Protein AF-A0A9C7UWC1-F1 (afdb_monomer)

Mean predicted aligned error: 8.3 Å

Solvent-accessible surface area (backbone atoms only — not comparable to full-atom values): 4082 Å² total; per-residue (Å²): 131,88,80,77,77,74,69,74,81,71,72,50,74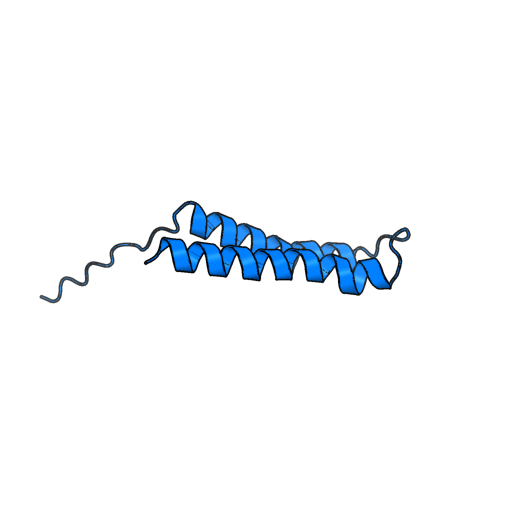,69,48,50,51,47,52,53,34,48,44,42,36,71,46,48,32,53,50,53,48,71,68,53,58,90,86,56,54,70,65,45,52,72,46,50,51,46,44,54,32,49,54,50,42,54,52,48,51,54,52,52,53,62,75,71,110

Sequence (69 aa):
MMTENSESREFGRSGWILVGVIVLAFVVSPLLIYLNPPYLPFKFAYLILPLIPALLLGGVAVWSAQKRV

Foldseek 3Di:
DPPPPPPVPDQPPLNVQLVVLVCQQPPVLVVCVVVPDVPDDPCCSPPVSNVVSVVVNVVSVVVVVVVVD

Secondary structure (DSSP, 8-state):
------------HHHHHHHHHHHIIIIIHHHHHHT--TTS-HHIIIIIHHHHHHHHHHHHHHHHHHTT-

Radius of gyration: 17.29 Å; Cα contacts (8 Å, |Δi|>4): 32; chains: 1; bounding b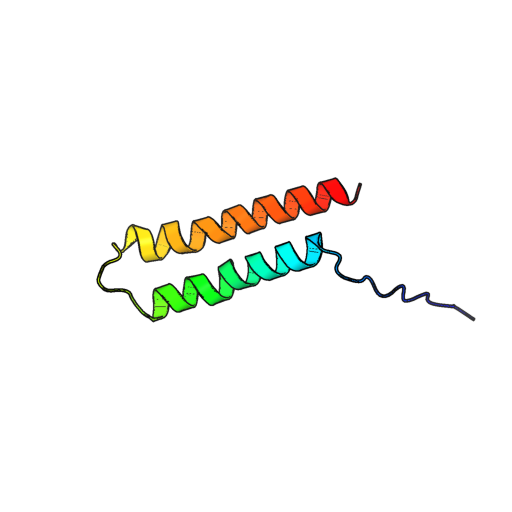ox: 47×28×40 Å

pLDDT: mean 82.73, std 12.95, range [52.34, 96.44]

Structure (mmCIF, N/CA/C/O backbone):
data_AF-A0A9C7UWC1-F1
#
_entry.id   AF-A0A9C7UWC1-F1
#
loop_
_atom_site.group_PDB
_atom_site.id
_atom_site.type_symbol
_atom_site.label_atom_id
_atom_site.label_alt_id
_atom_site.label_comp_id
_atom_site.label_asym_id
_atom_site.label_entity_id
_atom_site.label_seq_id
_atom_site.pdbx_PDB_ins_code
_atom_site.Cartn_x
_atom_site.Cartn_y
_atom_site.Cartn_z
_atom_site.occupancy
_atom_site.B_iso_or_equiv
_atom_site.auth_seq_id
_atom_site.auth_comp_id
_atom_site.auth_asym_id
_atom_site.auth_atom_id
_atom_site.pdbx_PDB_model_num
ATOM 1 N N . MET A 1 1 ? -32.698 -22.437 21.325 1.00 57.81 1 MET A N 1
ATOM 2 C CA . MET A 1 1 ? -32.420 -22.077 19.920 1.00 57.81 1 MET A CA 1
ATOM 3 C C . MET A 1 1 ? -31.372 -20.981 19.959 1.00 57.81 1 MET A C 1
ATOM 5 O O . MET A 1 1 ? -31.674 -19.910 20.462 1.00 57.81 1 MET A O 1
ATOM 9 N N . MET A 1 2 ? -30.128 -21.284 19.581 1.00 54.69 2 MET A N 1
ATOM 10 C CA . MET A 1 2 ? -29.056 -20.290 19.516 1.00 54.69 2 MET A CA 1
ATOM 11 C C . MET A 1 2 ? -29.360 -19.406 18.304 1.00 54.69 2 MET A C 1
ATOM 13 O O . MET A 1 2 ? -29.083 -19.798 17.175 1.00 54.69 2 MET A O 1
ATOM 17 N N . THR A 1 3 ? -30.032 -18.274 18.507 1.00 58.50 3 THR A N 1
ATOM 18 C CA . THR A 1 3 ? -30.132 -17.249 17.466 1.00 58.50 3 THR A CA 1
ATOM 19 C C . THR A 1 3 ? -28.749 -16.632 17.346 1.00 58.50 3 THR A C 1
ATOM 21 O O . THR A 1 3 ? -28.429 -15.655 18.022 1.00 58.50 3 THR A O 1
ATOM 24 N N . GLU A 1 4 ? -27.894 -17.269 16.552 1.00 60.34 4 GLU A N 1
ATOM 25 C CA . GLU A 1 4 ? -26.690 -16.639 16.043 1.00 60.34 4 GLU A CA 1
ATOM 26 C C . GLU A 1 4 ? -27.170 -15.459 15.199 1.00 60.34 4 GLU A C 1
ATOM 28 O O . GLU A 1 4 ? -27.590 -15.611 14.055 1.00 60.34 4 GLU A O 1
ATOM 33 N N . ASN A 1 5 ? -27.221 -14.278 15.820 1.00 57.28 5 ASN A N 1
ATOM 34 C CA . ASN A 1 5 ? -27.320 -13.026 15.097 1.00 57.28 5 ASN A CA 1
ATOM 35 C C . ASN A 1 5 ? -26.015 -12.914 14.314 1.00 57.28 5 ASN A C 1
ATOM 37 O O . ASN A 1 5 ? -25.027 -12.354 14.790 1.00 57.28 5 ASN A O 1
ATOM 41 N N . SER A 1 6 ? -26.004 -13.473 13.107 1.00 56.28 6 SER A N 1
ATOM 42 C CA . SER A 1 6 ? -25.105 -13.031 12.061 1.00 56.28 6 SER A CA 1
ATOM 43 C C . SER A 1 6 ? -25.526 -11.604 11.709 1.00 56.28 6 SER A C 1
ATOM 45 O O . SER A 1 6 ? -26.132 -11.368 10.666 1.00 56.28 6 SER A O 1
ATOM 47 N N . GLU A 1 7 ? -25.272 -10.645 12.605 1.00 54.38 7 GLU A N 1
ATOM 48 C CA . GLU A 1 7 ? -25.164 -9.254 12.200 1.00 54.38 7 GLU A CA 1
ATOM 49 C C . GLU A 1 7 ? -24.086 -9.262 11.130 1.00 54.38 7 GLU A C 1
ATOM 51 O O . GLU A 1 7 ? -22.892 -9.419 11.408 1.00 54.38 7 GLU A O 1
ATOM 56 N N . SER A 1 8 ? -24.531 -9.243 9.879 1.00 56.47 8 SER A N 1
ATOM 57 C CA . SER A 1 8 ? -23.688 -9.096 8.716 1.00 56.47 8 SER A CA 1
ATOM 58 C C . SER A 1 8 ? -22.831 -7.875 8.991 1.00 56.47 8 SER A C 1
ATOM 60 O O . SER A 1 8 ? -23.332 -6.753 8.985 1.00 56.47 8 SER A O 1
ATOM 62 N N . ARG A 1 9 ? -21.559 -8.102 9.333 1.00 64.69 9 ARG A N 1
ATOM 63 C CA . ARG A 1 9 ? -20.579 -7.049 9.586 1.00 64.69 9 ARG A CA 1
ATOM 64 C C . ARG A 1 9 ? -20.344 -6.332 8.263 1.00 64.69 9 ARG A C 1
ATOM 66 O O . ARG A 1 9 ? -19.381 -6.630 7.561 1.00 64.69 9 ARG A O 1
ATOM 73 N N . GLU A 1 10 ? -21.255 -5.446 7.886 1.00 69.00 10 GLU A N 1
ATOM 74 C CA . GLU A 1 10 ? -21.125 -4.665 6.671 1.00 69.00 10 GLU A CA 1
ATOM 75 C C . GLU A 1 10 ? -19.855 -3.825 6.776 1.00 69.00 10 GLU A C 1
ATOM 77 O O . GLU A 1 10 ? -19.598 -3.133 7.769 1.00 69.00 10 GLU A O 1
ATOM 82 N N . PHE A 1 11 ? -19.020 -3.907 5.742 1.00 69.88 11 PHE A N 1
ATOM 83 C CA . PHE A 1 11 ? -17.865 -3.037 5.625 1.00 69.88 11 PHE A CA 1
ATOM 84 C C . PHE A 1 11 ? -18.374 -1.613 5.390 1.00 69.88 11 PHE A C 1
ATOM 86 O O . PHE A 1 11 ? -18.723 -1.232 4.276 1.00 69.88 11 PHE A O 1
ATOM 93 N N . GLY A 1 12 ? -18.414 -0.809 6.455 1.00 80.94 12 GLY A N 1
ATOM 94 C CA . GLY A 1 12 ? -18.672 0.625 6.346 1.00 80.94 12 GLY A CA 1
ATOM 95 C C . GLY A 1 12 ? -17.614 1.334 5.487 1.00 80.94 12 GLY A C 1
ATOM 96 O O . GLY A 1 12 ? -16.622 0.738 5.062 1.00 80.94 12 GLY A O 1
ATOM 97 N N . ARG A 1 13 ? -17.771 2.646 5.267 1.00 84.38 13 ARG A N 1
ATOM 98 C CA . ARG A 1 13 ? -16.866 3.457 4.420 1.00 84.38 13 ARG A CA 1
ATOM 99 C C . ARG A 1 13 ? -15.373 3.248 4.734 1.00 84.38 13 ARG A C 1
ATOM 101 O O . ARG A 1 13 ? -14.565 3.181 3.817 1.00 84.38 13 ARG A O 1
ATOM 108 N N . SER A 1 14 ? -15.012 3.097 6.009 1.00 84.12 14 SER A N 1
ATOM 109 C CA . SER A 1 14 ? -13.639 2.800 6.447 1.00 84.12 14 SER A CA 1
ATOM 110 C C . SER A 1 14 ? -13.099 1.471 5.911 1.00 84.12 14 SER A C 1
ATOM 112 O O . SER A 1 14 ? -11.943 1.386 5.510 1.00 84.12 14 SER A O 1
ATOM 114 N N . GLY A 1 15 ? -13.956 0.452 5.872 1.00 86.94 15 GLY A N 1
ATOM 115 C CA . GLY A 1 15 ? -13.655 -0.865 5.331 1.00 86.94 15 GLY A CA 1
ATOM 116 C C . GLY A 1 15 ? -13.351 -0.831 3.841 1.00 86.94 15 GLY A C 1
ATOM 117 O O . GLY A 1 15 ? -12.335 -1.354 3.397 1.00 86.94 15 GLY A O 1
ATOM 118 N N . TRP A 1 16 ? -14.189 -0.130 3.081 1.00 91.88 16 TRP A N 1
ATOM 119 C CA . TRP A 1 16 ? -13.982 0.057 1.647 1.00 91.88 16 TRP A CA 1
ATOM 120 C C . TRP A 1 16 ? -12.719 0.856 1.314 1.00 91.88 16 TRP A C 1
ATOM 122 O O . TRP A 1 16 ? -12.039 0.526 0.345 1.00 91.88 16 TRP A O 1
ATOM 132 N N . ILE A 1 17 ? -12.356 1.856 2.129 1.00 92.38 17 ILE A N 1
ATOM 133 C CA . ILE A 1 17 ? -11.083 2.579 1.970 1.00 92.38 17 ILE A CA 1
ATOM 134 C C . ILE A 1 17 ? -9.906 1.612 2.129 1.00 92.38 17 ILE A C 1
ATOM 136 O O . ILE A 1 17 ? -9.019 1.599 1.279 1.00 92.38 17 ILE A O 1
ATOM 140 N N . LEU A 1 18 ? -9.914 0.771 3.171 1.00 91.44 18 LEU A N 1
ATOM 141 C CA . LEU A 1 18 ? -8.861 -0.223 3.390 1.00 91.44 18 LEU A CA 1
ATOM 142 C C . LEU A 1 18 ? -8.740 -1.184 2.203 1.00 91.44 18 LEU A C 1
ATOM 144 O O . LEU A 1 18 ? -7.640 -1.391 1.701 1.00 91.44 18 LEU A O 1
ATOM 148 N N . VAL A 1 19 ? -9.865 -1.714 1.716 1.00 93.38 19 VAL A N 1
ATOM 149 C CA . VAL A 1 19 ? -9.893 -2.581 0.529 1.00 93.38 19 VAL A CA 1
ATOM 150 C C . VAL A 1 19 ? -9.304 -1.867 -0.68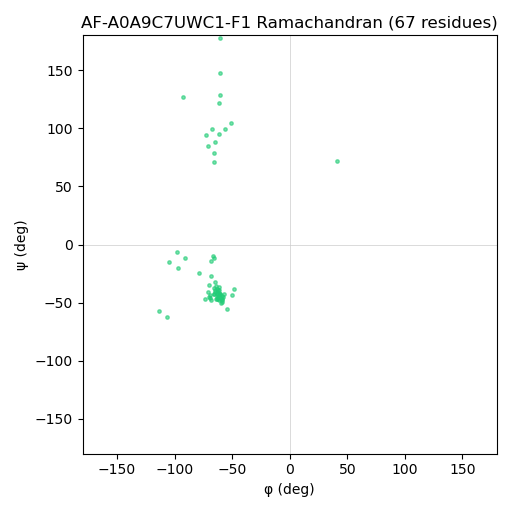9 1.00 93.38 19 VAL A C 1
ATOM 152 O O . VAL A 1 19 ? -8.461 -2.435 -1.379 1.00 93.38 19 VAL A O 1
ATOM 155 N N . GLY A 1 20 ? -9.675 -0.605 -0.926 1.00 94.31 20 GLY A N 1
ATOM 156 C CA . GLY A 1 20 ? -9.104 0.197 -2.009 1.00 94.31 20 GLY A CA 1
ATOM 157 C C . GLY A 1 20 ? -7.581 0.316 -1.912 1.00 94.31 20 GLY A C 1
ATOM 158 O O . GLY A 1 20 ? -6.880 0.133 -2.905 1.00 94.31 20 GLY A O 1
ATOM 159 N N . VAL A 1 21 ? -7.046 0.540 -0.709 1.00 95.50 21 VAL A N 1
ATOM 160 C CA . VAL A 1 21 ? -5.594 0.643 -0.502 1.00 95.50 21 VAL A CA 1
ATOM 161 C C . VAL A 1 21 ? -4.897 -0.714 -0.680 1.00 95.50 21 VAL A C 1
ATOM 163 O O . VAL A 1 21 ? -3.803 -0.767 -1.238 1.00 95.50 21 VAL A O 1
ATOM 166 N N . ILE A 1 22 ? -5.540 -1.821 -0.292 1.00 94.50 22 ILE A N 1
ATOM 167 C CA . ILE A 1 22 ? -5.033 -3.182 -0.548 1.00 94.50 22 ILE A CA 1
ATOM 168 C C . ILE A 1 22 ? -4.893 -3.411 -2.056 1.00 94.50 22 ILE A C 1
ATOM 170 O O . ILE A 1 22 ? -3.847 -3.870 -2.514 1.00 94.50 22 ILE A O 1
ATOM 174 N N . VAL A 1 23 ? -5.903 -3.038 -2.845 1.00 96.44 23 VAL A N 1
ATOM 175 C CA . VAL A 1 23 ? -5.847 -3.151 -4.311 1.00 96.44 23 VAL A CA 1
ATOM 176 C C . VAL A 1 23 ? -4.713 -2.297 -4.887 1.00 96.44 23 VAL A C 1
ATOM 178 O O . VAL A 1 23 ? -3.969 -2.765 -5.750 1.00 96.44 23 VAL A O 1
ATOM 181 N N . LEU A 1 24 ? -4.509 -1.078 -4.378 1.00 94.25 24 LEU A N 1
ATOM 182 C CA . LEU A 1 24 ? -3.371 -0.249 -4.787 1.00 94.25 24 LEU A CA 1
ATOM 183 C C . LEU A 1 24 ? -2.021 -0.919 -4.480 1.00 94.25 24 LEU A C 1
ATOM 185 O O . LEU A 1 24 ? -1.120 -0.902 -5.321 1.00 94.25 24 LEU A O 1
ATOM 189 N N . ALA A 1 25 ? -1.889 -1.531 -3.302 1.00 95.00 25 ALA A N 1
ATOM 190 C CA . ALA A 1 25 ? -0.652 -2.161 -2.849 1.00 95.00 25 ALA A CA 1
ATOM 191 C C . ALA A 1 25 ? -0.298 -3.429 -3.629 1.00 95.00 25 ALA A C 1
ATOM 193 O O . ALA A 1 25 ? 0.850 -3.594 -4.032 1.00 95.00 25 ALA A O 1
ATOM 194 N N . PHE A 1 26 ? -1.273 -4.314 -3.838 1.00 93.56 26 PHE A N 1
ATOM 195 C CA . PHE A 1 26 ? -1.022 -5.668 -4.337 1.00 93.56 26 PHE A CA 1
ATOM 196 C C . PHE A 1 26 ? -1.396 -5.879 -5.802 1.00 93.56 26 PHE A C 1
ATOM 198 O O . PHE A 1 26 ? -0.972 -6.869 -6.388 1.00 93.56 26 PHE A O 1
ATOM 205 N N . VAL A 1 27 ? -2.168 -4.974 -6.407 1.00 95.31 27 VAL A N 1
ATOM 206 C CA . VAL A 1 27 ? -2.560 -5.086 -7.819 1.00 95.31 27 VAL A CA 1
ATOM 207 C C . VAL A 1 27 ? -1.926 -3.969 -8.629 1.00 95.31 27 VAL A C 1
ATOM 209 O O . VAL A 1 27 ? -1.173 -4.242 -9.558 1.00 95.31 27 VAL A O 1
ATOM 212 N N . VAL A 1 28 ? -2.168 -2.710 -8.257 1.00 93.06 28 VAL A N 1
ATOM 213 C CA . VAL A 1 28 ? -1.715 -1.566 -9.064 1.00 93.06 28 VAL A CA 1
ATOM 214 C C . VAL A 1 28 ? -0.196 -1.433 -9.048 1.00 93.06 28 VAL A C 1
ATOM 216 O O . VAL A 1 28 ? 0.404 -1.318 -10.112 1.00 93.06 28 VAL A O 1
ATOM 219 N N . SER A 1 29 ? 0.441 -1.492 -7.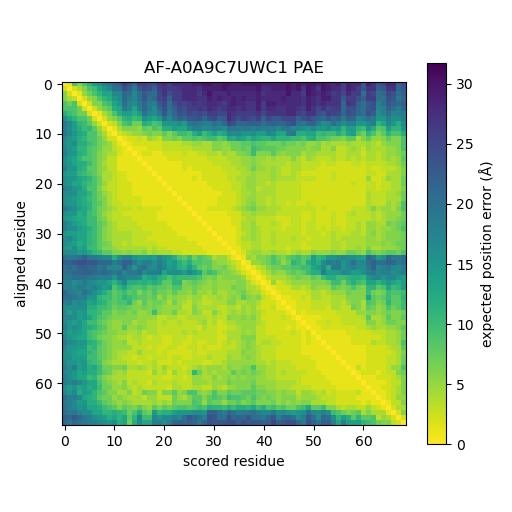875 1.00 92.38 29 SER A N 1
ATOM 220 C CA . SER A 1 29 ? 1.903 -1.384 -7.790 1.00 92.38 29 SER A CA 1
ATOM 221 C C . SER A 1 29 ? 2.624 -2.499 -8.577 1.00 92.38 29 SER A C 1
ATOM 223 O O . SER A 1 29 ? 3.428 -2.166 -9.453 1.00 92.38 29 SER A O 1
ATOM 225 N N . PRO A 1 30 ? 2.292 -3.797 -8.407 1.00 89.38 30 PRO A N 1
ATOM 226 C CA . PRO A 1 30 ? 2.898 -4.858 -9.213 1.00 89.38 30 PRO A CA 1
ATOM 227 C C . PRO A 1 30 ? 2.587 -4.752 -10.706 1.00 89.38 30 PRO A C 1
ATOM 229 O O . PRO A 1 30 ? 3.473 -4.998 -11.520 1.00 89.38 30 PRO A O 1
ATOM 232 N N . LEU A 1 31 ? 1.367 -4.355 -11.084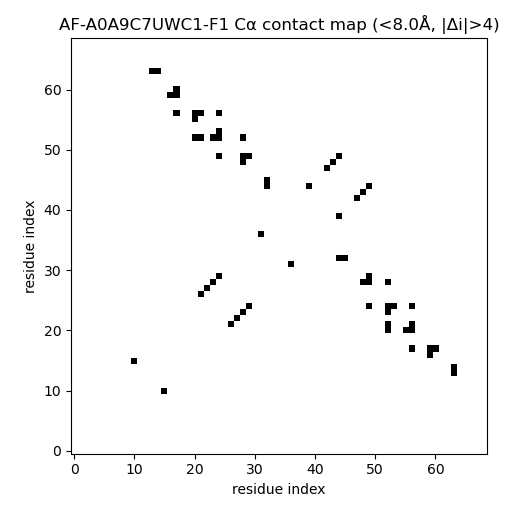 1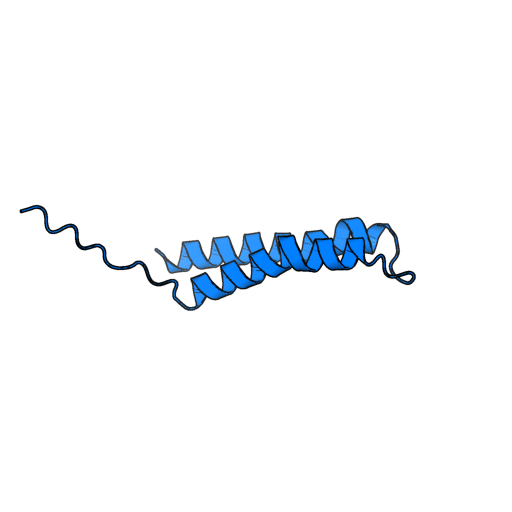.00 93.12 31 LEU A N 1
ATOM 233 C CA . LEU A 1 31 ? 0.994 -4.182 -12.488 1.00 93.12 31 LEU A CA 1
ATOM 234 C C . LEU A 1 31 ? 1.824 -3.082 -13.160 1.00 93.12 31 LEU A C 1
ATOM 236 O O . LEU A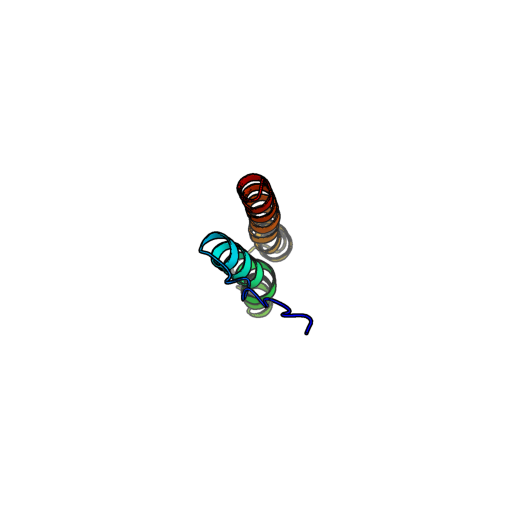 1 31 ? 2.307 -3.271 -14.272 1.00 93.12 31 LEU A O 1
ATOM 240 N N . LEU A 1 32 ? 2.041 -1.956 -12.475 1.00 89.44 32 LEU A N 1
ATOM 241 C CA . LEU A 1 32 ? 2.886 -0.875 -12.981 1.00 89.44 32 LEU A CA 1
ATOM 242 C C . LEU A 1 32 ? 4.349 -1.309 -13.125 1.00 89.44 32 LEU A C 1
ATOM 244 O O . LEU A 1 32 ? 4.987 -0.955 -14.111 1.00 89.44 32 LEU A O 1
ATOM 248 N N . ILE A 1 33 ? 4.871 -2.097 -12.180 1.00 87.00 33 ILE A N 1
ATOM 249 C CA . ILE A 1 33 ? 6.225 -2.664 -12.274 1.00 87.00 33 ILE A CA 1
ATOM 250 C C . ILE A 1 33 ? 6.315 -3.651 -13.445 1.00 87.00 33 ILE A C 1
ATOM 252 O O . ILE A 1 33 ? 7.282 -3.615 -14.201 1.00 87.00 33 ILE A O 1
ATOM 256 N N . TYR A 1 34 ? 5.305 -4.504 -13.622 1.00 88.12 34 TYR A N 1
ATOM 257 C CA . TYR A 1 34 ? 5.254 -5.498 -14.695 1.00 88.12 34 TYR A CA 1
ATOM 258 C C . TYR A 1 34 ? 5.221 -4.857 -16.085 1.00 88.12 34 TYR A C 1
ATOM 260 O O . TYR A 1 34 ? 5.933 -5.296 -16.985 1.00 88.12 34 TYR A O 1
ATOM 268 N N . LEU A 1 35 ? 4.442 -3.785 -16.248 1.00 90.38 35 LEU A N 1
ATOM 269 C CA . LEU A 1 35 ? 4.401 -3.005 -17.486 1.00 90.38 35 LEU A CA 1
ATOM 270 C C . LEU A 1 35 ? 5.726 -2.273 -17.776 1.00 90.38 35 LEU A C 1
ATOM 272 O O . LEU A 1 35 ? 5.891 -1.758 -18.878 1.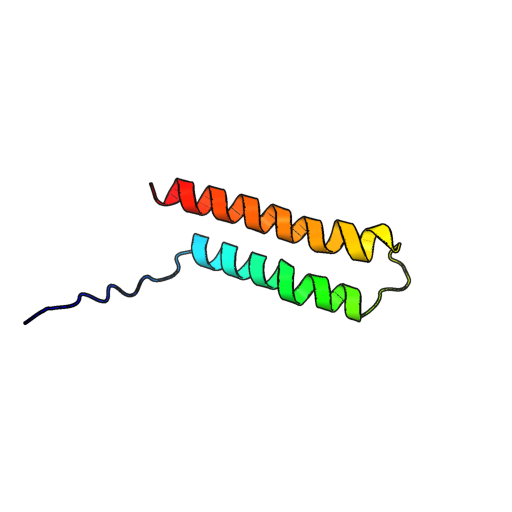00 90.38 35 LEU A O 1
ATOM 276 N N . ASN A 1 36 ? 6.653 -2.250 -16.810 1.00 75.56 36 ASN A N 1
ATOM 277 C CA . ASN A 1 36 ? 8.008 -1.710 -16.890 1.00 75.56 36 ASN A CA 1
ATOM 278 C C . ASN A 1 36 ? 8.096 -0.374 -17.657 1.00 75.56 36 ASN A C 1
ATOM 280 O O . ASN A 1 36 ? 8.600 -0.333 -18.784 1.00 75.56 36 ASN A O 1
ATOM 284 N N . PRO A 1 37 ? 7.604 0.734 -17.074 1.00 70.81 37 PRO A N 1
ATOM 285 C CA . PRO A 1 37 ? 7.663 2.039 -17.715 1.00 70.81 37 PRO A CA 1
ATOM 286 C C . PRO A 1 37 ? 9.127 2.452 -17.960 1.00 70.81 37 PRO A C 1
ATOM 288 O O . PRO A 1 37 ? 9.884 2.600 -16.996 1.00 70.81 37 PRO A O 1
ATOM 291 N N . PRO A 1 38 ? 9.539 2.713 -19.218 1.00 70.44 38 PRO A N 1
ATOM 292 C CA . PRO A 1 38 ? 10.941 2.971 -19.571 1.00 70.44 38 PRO A CA 1
ATOM 293 C C . PRO A 1 38 ? 11.502 4.271 -18.973 1.00 70.44 38 PRO A C 1
ATOM 295 O O . PRO A 1 38 ? 12.705 4.510 -19.011 1.00 70.44 38 PRO A O 1
ATOM 298 N N . TYR A 1 39 ? 10.633 5.120 -18.426 1.00 76.81 39 TYR A N 1
ATOM 299 C CA . TYR A 1 39 ? 10.958 6.426 -17.859 1.00 76.81 39 TYR A CA 1
ATOM 300 C C . TYR A 1 39 ? 11.114 6.423 -16.329 1.00 76.81 39 TYR A C 1
ATOM 302 O O . TYR A 1 39 ? 11.492 7.452 -15.768 1.00 76.81 39 TYR A O 1
ATOM 310 N N . LEU A 1 40 ? 10.831 5.315 -15.628 1.00 77.94 40 LEU A N 1
ATOM 311 C CA . LEU A 1 40 ? 11.013 5.254 -14.174 1.00 77.94 40 LEU A CA 1
ATOM 312 C C . LEU A 1 40 ? 12.399 4.702 -13.807 1.00 77.94 40 LEU A C 1
ATOM 314 O O . LEU A 1 40 ? 12.750 3.595 -14.214 1.00 77.94 40 LEU A O 1
ATOM 318 N N . PRO A 1 41 ? 13.182 5.412 -12.973 1.00 83.19 41 PRO A N 1
ATOM 319 C CA . PRO A 1 41 ? 14.422 4.866 -12.439 1.00 83.19 41 PRO A CA 1
ATOM 320 C C . PRO A 1 41 ? 14.155 3.604 -11.612 1.00 83.19 41 PRO A C 1
ATOM 322 O O . PRO A 1 41 ? 13.162 3.534 -10.884 1.00 83.19 41 PRO A O 1
ATOM 325 N N . PHE A 1 42 ? 15.098 2.658 -11.621 1.00 78.25 42 PHE A N 1
ATOM 326 C CA . PHE A 1 42 ? 14.990 1.384 -10.895 1.00 78.25 42 PHE A CA 1
ATOM 327 C C . PHE A 1 42 ? 14.596 1.563 -9.414 1.00 78.25 42 PHE A C 1
ATOM 329 O O . PHE A 1 42 ? 13.699 0.891 -8.911 1.00 78.25 42 PHE A O 1
ATOM 336 N N . LYS A 1 43 ? 15.193 2.544 -8.716 1.00 79.31 43 LYS A N 1
ATOM 337 C CA . LYS A 1 43 ? 14.837 2.867 -7.319 1.00 79.31 43 LYS A CA 1
ATOM 338 C C . LYS A 1 43 ? 13.380 3.314 -7.163 1.00 79.31 43 LYS A C 1
ATOM 340 O O . LYS A 1 43 ? 12.757 2.987 -6.162 1.00 79.31 43 LYS A O 1
ATOM 345 N N . PHE A 1 44 ? 12.825 4.055 -8.118 1.00 83.56 44 PHE A N 1
ATOM 346 C CA . PHE A 1 44 ? 11.440 4.515 -8.029 1.00 83.56 44 PHE A CA 1
ATOM 347 C C . PHE A 1 44 ? 10.453 3.375 -8.268 1.00 83.56 44 PHE A C 1
ATOM 349 O O . PHE A 1 44 ? 9.539 3.210 -7.464 1.00 83.56 44 PHE A O 1
ATOM 356 N N . ALA A 1 45 ? 10.669 2.575 -9.315 1.00 83.50 45 ALA A N 1
ATOM 357 C CA . ALA A 1 45 ? 9.786 1.467 -9.670 1.00 83.50 45 ALA A CA 1
ATOM 358 C C . ALA A 1 45 ? 9.712 0.402 -8.565 1.00 83.50 45 ALA A C 1
ATOM 360 O O . ALA A 1 45 ? 8.621 -0.019 -8.196 1.00 83.50 45 ALA A O 1
ATOM 361 N N . TYR A 1 46 ? 10.855 0.008 -7.995 1.00 83.19 46 TYR A N 1
ATOM 362 C CA . TYR A 1 46 ? 10.905 -1.120 -7.060 1.00 83.19 46 TYR A CA 1
ATOM 363 C C . TYR A 1 46 ? 10.865 -0.739 -5.578 1.00 83.19 46 TYR A C 1
ATOM 365 O O . TYR A 1 46 ? 10.538 -1.595 -4.762 1.00 83.19 46 TYR A O 1
ATOM 373 N N . LEU A 1 47 ? 11.190 0.505 -5.201 1.00 86.50 47 LEU A N 1
ATOM 374 C CA . LEU A 1 47 ? 11.126 0.933 -3.796 1.00 86.50 47 LEU A CA 1
ATOM 375 C C . LEU A 1 47 ? 9.947 1.861 -3.560 1.00 86.50 47 LEU A C 1
ATOM 377 O O . LEU A 1 47 ? 9.053 1.526 -2.800 1.00 86.50 47 LEU A O 1
ATOM 381 N N . ILE A 1 48 ? 9.921 3.023 -4.209 1.00 88.38 48 ILE A N 1
ATOM 382 C CA . ILE A 1 48 ? 8.955 4.076 -3.861 1.00 88.38 48 ILE A CA 1
ATOM 383 C C . ILE A 1 48 ? 7.531 3.671 -4.248 1.00 88.38 48 ILE A C 1
ATOM 385 O O . ILE A 1 48 ? 6.609 3.837 -3.448 1.00 88.38 48 ILE A O 1
ATOM 389 N N . LEU A 1 49 ? 7.359 3.103 -5.442 1.00 88.06 49 LEU A N 1
ATOM 390 C CA . LEU A 1 49 ? 6.054 2.706 -5.964 1.00 88.06 49 LEU A CA 1
ATOM 391 C C . LEU A 1 49 ? 5.320 1.684 -5.069 1.00 88.06 49 LEU A C 1
ATOM 393 O O . LEU A 1 49 ? 4.144 1.916 -4.794 1.00 88.06 49 LEU A O 1
ATOM 397 N N . PRO A 1 50 ? 5.964 0.618 -4.540 1.00 88.81 50 PRO A N 1
ATOM 398 C CA . PRO A 1 50 ? 5.340 -0.256 -3.542 1.00 88.81 50 PRO A CA 1
ATOM 399 C C . PRO A 1 50 ? 5.328 0.311 -2.114 1.00 88.81 50 PRO A C 1
ATOM 401 O O . PRO A 1 50 ? 4.454 -0.060 -1.331 1.00 88.81 50 PRO A O 1
ATOM 404 N N . LEU A 1 51 ? 6.237 1.223 -1.750 1.00 92.94 51 LEU A N 1
ATOM 405 C CA . LEU A 1 51 ? 6.290 1.780 -0.392 1.00 92.94 51 LEU A CA 1
ATOM 406 C C . LEU A 1 51 ? 5.110 2.715 -0.094 1.00 92.94 51 LEU A C 1
ATOM 408 O O . LEU A 1 51 ? 4.547 2.663 0.997 1.00 92.94 51 LEU A O 1
ATOM 412 N N . ILE A 1 52 ? 4.711 3.551 -1.057 1.00 94.12 52 ILE A N 1
ATOM 413 C CA . ILE A 1 52 ? 3.577 4.477 -0.902 1.00 94.12 52 ILE A CA 1
ATOM 414 C C . ILE A 1 52 ? 2.293 3.745 -0.474 1.00 94.12 52 ILE A C 1
ATOM 416 O O . ILE A 1 52 ? 1.731 4.100 0.566 1.00 94.12 52 ILE A O 1
ATOM 420 N N . PRO A 1 53 ? 1.812 2.716 -1.198 1.00 91.88 53 PRO A N 1
ATOM 421 C CA . PRO A 1 53 ? 0.602 2.018 -0.797 1.00 91.88 53 PRO A CA 1
ATOM 422 C C . PRO A 1 53 ? 0.783 1.211 0.498 1.00 91.88 53 PRO A C 1
ATOM 424 O O . PRO A 1 53 ? -0.181 1.073 1.246 1.00 91.88 53 PRO A O 1
ATOM 427 N N . ALA A 1 54 ? 1.997 0.756 0.835 1.00 93.44 54 ALA A N 1
ATOM 428 C CA . ALA A 1 54 ? 2.268 0.120 2.128 1.00 93.44 54 ALA A CA 1
ATOM 429 C C . ALA A 1 54 ? 2.105 1.094 3.312 1.00 93.44 54 ALA A C 1
ATOM 431 O O . ALA A 1 54 ? 1.491 0.749 4.324 1.00 93.44 54 ALA A O 1
ATOM 432 N N . LEU A 1 55 ? 2.593 2.333 3.179 1.00 94.62 55 LEU A N 1
ATOM 433 C CA . LEU A 1 55 ? 2.404 3.377 4.192 1.00 94.62 55 LEU A CA 1
ATOM 434 C C . LEU A 1 55 ? 0.929 3.759 4.339 1.00 94.62 55 LEU A C 1
ATOM 436 O O . LEU A 1 55 ? 0.438 3.908 5.459 1.00 94.62 55 LEU A O 1
ATOM 440 N N . LEU A 1 56 ? 0.211 3.864 3.218 1.00 94.38 56 LEU A N 1
ATOM 441 C CA . LEU A 1 56 ? -1.232 4.094 3.230 1.00 94.38 56 LEU A CA 1
ATOM 442 C C . LEU A 1 56 ? -1.970 2.952 3.938 1.00 94.38 56 LEU A C 1
ATOM 444 O O . LEU A 1 56 ? -2.850 3.226 4.750 1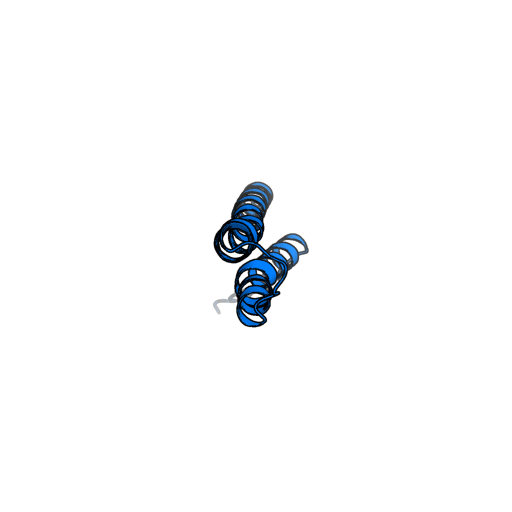.00 94.38 56 LEU A O 1
ATOM 448 N N . LEU A 1 57 ? -1.594 1.692 3.687 1.00 92.94 57 LEU A N 1
ATOM 449 C CA . LEU A 1 57 ? -2.184 0.538 4.369 1.00 92.94 57 LEU A CA 1
ATOM 450 C C . LEU A 1 57 ? -1.994 0.627 5.880 1.00 92.94 57 LEU A C 1
ATOM 452 O O . LEU A 1 57 ? -2.966 0.493 6.622 1.00 92.94 57 LEU A O 1
ATOM 456 N N . GLY A 1 58 ? -0.766 0.898 6.331 1.00 92.00 58 GLY A N 1
ATOM 457 C CA . GLY A 1 58 ? -0.464 1.059 7.752 1.00 92.00 58 GLY A CA 1
ATOM 458 C C . GLY A 1 58 ? -1.277 2.188 8.390 1.00 92.00 58 GLY A C 1
ATOM 459 O O . GLY A 1 58 ? -1.918 1.985 9.421 1.00 92.00 58 GLY A O 1
ATOM 460 N N . GLY A 1 59 ? -1.324 3.358 7.746 1.00 95.06 59 GLY A N 1
ATOM 461 C CA . GLY A 1 59 ? -2.082 4.510 8.237 1.00 95.06 59 GLY A CA 1
ATOM 462 C C . GLY A 1 59 ? -3.592 4.260 8.303 1.00 95.06 59 GLY A C 1
ATOM 463 O O . GLY A 1 59 ? -4.223 4.534 9.326 1.00 95.06 59 GLY A O 1
ATOM 464 N N . VAL A 1 60 ? -4.177 3.692 7.242 1.00 93.06 60 VAL A N 1
ATOM 465 C CA . VAL A 1 60 ? -5.615 3.377 7.182 1.00 93.06 60 VAL A CA 1
ATOM 466 C C . VAL A 1 60 ? -5.989 2.303 8.203 1.00 93.06 60 VAL A C 1
ATOM 468 O O . VAL A 1 60 ? -7.041 2.412 8.836 1.00 93.06 60 VAL A O 1
ATOM 471 N N . ALA A 1 61 ? -5.128 1.306 8.421 1.00 88.25 61 ALA A N 1
ATOM 472 C CA . ALA A 1 61 ? -5.343 0.285 9.442 1.00 88.25 61 ALA A CA 1
ATOM 473 C C . ALA A 1 61 ? -5.377 0.890 10.857 1.00 88.25 61 ALA A C 1
ATOM 475 O O . ALA A 1 61 ? -6.314 0.622 11.609 1.00 88.25 61 ALA A O 1
ATOM 476 N N . VAL A 1 62 ? -4.418 1.763 11.198 1.00 93.19 62 VAL A N 1
ATOM 477 C CA . VAL A 1 62 ? -4.370 2.444 12.507 1.00 93.19 62 VAL A CA 1
ATOM 478 C C . VAL A 1 62 ? -5.588 3.342 12.718 1.00 93.19 62 VAL A C 1
ATOM 480 O O . VAL A 1 62 ? -6.210 3.300 13.779 1.00 93.19 62 VAL A O 1
ATOM 483 N N . TRP A 1 63 ? -5.970 4.125 11.707 1.00 90.62 63 TRP A N 1
ATOM 484 C CA . TRP A 1 63 ? -7.166 4.965 11.782 1.00 90.62 63 TRP A CA 1
ATOM 485 C C . TRP A 1 63 ? -8.442 4.134 11.968 1.00 90.62 63 TRP A C 1
ATOM 487 O O . TRP A 1 63 ? -9.288 4.467 12.799 1.00 90.62 63 TRP A O 1
ATOM 497 N N . SER A 1 64 ? -8.572 3.023 11.234 1.00 85.19 64 SER A N 1
ATOM 498 C CA . SER A 1 64 ? -9.721 2.127 11.368 1.00 85.19 64 SER A CA 1
ATOM 499 C C . SER A 1 64 ? -9.778 1.453 12.739 1.00 85.19 64 SER A C 1
ATOM 501 O O . SER A 1 64 ? -10.879 1.165 13.208 1.00 85.19 64 SER A O 1
ATOM 503 N N . ALA A 1 65 ? -8.628 1.180 13.360 1.00 84.25 65 ALA A N 1
ATOM 504 C CA . ALA A 1 65 ? -8.557 0.631 14.708 1.00 84.25 65 ALA A CA 1
ATOM 505 C C . ALA A 1 65 ? -8.992 1.668 15.753 1.00 84.25 65 ALA A C 1
ATOM 507 O O . ALA A 1 65 ? -9.823 1.347 16.594 1.00 84.25 65 ALA A O 1
ATOM 508 N N . GLN A 1 66 ? -8.524 2.920 15.649 1.00 86.31 66 GLN A N 1
ATOM 509 C CA . GLN A 1 66 ? -8.964 4.002 16.542 1.00 86.31 66 GLN A CA 1
ATOM 510 C C . GLN A 1 66 ? -10.459 4.296 16.417 1.00 86.31 66 GLN A C 1
ATOM 512 O O . GLN A 1 66 ? -11.119 4.510 17.421 1.00 86.31 66 GLN A O 1
ATOM 517 N N . LYS A 1 67 ? -11.021 4.263 15.203 1.00 73.25 67 LYS A N 1
ATOM 518 C CA . LYS A 1 67 ? -12.460 4.487 14.995 1.00 73.25 67 LYS A CA 1
ATOM 519 C C . LYS A 1 67 ? -13.352 3.364 15.555 1.00 73.25 67 LYS A C 1
ATOM 521 O O . LYS A 1 67 ? -14.567 3.529 15.616 1.00 73.25 67 LYS A O 1
ATOM 526 N N . ARG A 1 68 ? -12.779 2.206 15.890 1.00 59.59 68 ARG A N 1
ATOM 527 C CA . ARG A 1 68 ? -13.506 1.046 16.426 1.00 59.59 68 ARG A CA 1
ATOM 528 C C . ARG A 1 68 ? -13.592 1.020 17.958 1.00 59.59 68 ARG A C 1
ATOM 530 O O . ARG A 1 68 ? -14.339 0.180 18.454 1.00 59.59 68 ARG A O 1
ATOM 537 N N . VAL A 1 69 ? -12.831 1.863 18.662 1.00 52.34 69 VAL A N 1
ATOM 538 C CA . VAL A 1 69 ? -12.828 2.006 20.133 1.00 52.34 69 VAL A CA 1
ATOM 539 C C . VAL A 1 69 ? -13.731 3.168 20.522 1.00 52.34 69 VAL A C 1
ATOM 541 O O . VAL A 1 69 ? -14.468 3.010 21.516 1.00 52.34 69 VAL A O 1
#